Protein AF-A0A8J8FUL3-F1 (afdb_monomer)

Solvent-accessible surface area (backbone atoms only — not comparable to full-atom values): 5142 Å² total; per-residue (Å²): 138,58,64,72,58,50,47,67,73,44,45,68,59,51,52,52,53,51,50,51,54,52,44,45,39,40,71,74,62,69,38,59,49,68,73,38,63,64,46,77,47,61,45,66,76,61,72,43,85,67,46,59,63,52,49,43,68,67,26,70,56,33,46,80,41,78,45,54,44,86,44,41,67,59,51,52,51,50,54,53,46,43,72,75,64,59,74,128

pLDDT: mean 91.27, std 8.29, range [53.31, 98.25]

Structure (mmCIF, N/CA/C/O backbone):
data_AF-A0A8J8FUL3-F1
#
_entry.id   AF-A0A8J8FUL3-F1
#
loop_
_atom_site.group_PDB
_atom_site.id
_atom_site.type_symbol
_atom_site.label_atom_id
_atom_site.label_alt_id
_atom_site.label_comp_id
_atom_site.label_asym_id
_atom_site.label_entity_id
_atom_site.label_seq_id
_atom_site.pdbx_PDB_ins_code
_atom_site.Cartn_x
_atom_site.Cartn_y
_atom_site.Cartn_z
_atom_site.occupancy
_atom_site.B_iso_or_equiv
_atom_site.auth_seq_id
_atom_site.auth_comp_id
_atom_site.auth_asym_id
_atom_site.auth_atom_id
_atom_site.pdbx_PDB_model_num
ATOM 1 N N . VAL A 1 1 ? 13.104 -4.554 -26.527 1.00 53.31 1 VAL A N 1
ATOM 2 C CA . VAL A 1 1 ? 13.970 -3.349 -26.468 1.00 53.31 1 VAL A CA 1
ATOM 3 C C . VAL A 1 1 ? 13.405 -2.216 -25.583 1.00 53.31 1 VAL A C 1
ATOM 5 O O . VAL A 1 1 ? 14.165 -1.324 -25.258 1.00 53.31 1 VAL A O 1
ATOM 8 N N . HIS A 1 2 ? 12.155 -2.245 -25.080 1.00 74.81 2 HIS A N 1
ATOM 9 C CA . HIS A 1 2 ? 11.559 -1.050 -24.432 1.00 74.81 2 HIS A CA 1
ATOM 10 C C . HIS A 1 2 ? 11.229 -1.125 -22.925 1.00 74.81 2 HIS A C 1
ATOM 12 O O . HIS A 1 2 ? 11.065 -0.075 -22.310 1.00 74.81 2 HIS A O 1
ATOM 18 N N . ILE A 1 3 ? 11.162 -2.311 -22.302 1.00 81.94 3 ILE A N 1
ATOM 19 C CA . ILE A 1 3 ? 10.752 -2.429 -20.883 1.00 81.94 3 ILE A CA 1
ATOM 20 C C . ILE A 1 3 ? 11.810 -1.854 -19.931 1.00 81.94 3 ILE A C 1
ATOM 22 O O . ILE A 1 3 ? 11.466 -1.084 -19.045 1.00 81.94 3 ILE A O 1
ATOM 26 N N . SER A 1 4 ? 13.095 -2.120 -20.166 1.00 84.44 4 SER A N 1
ATOM 27 C CA . SER A 1 4 ? 14.175 -1.596 -19.317 1.00 84.44 4 SER A CA 1
ATOM 28 C C . SER A 1 4 ? 14.289 -0.066 -19.355 1.00 84.44 4 SER A C 1
ATOM 30 O O . SER A 1 4 ? 14.640 0.565 -18.358 1.00 84.44 4 SER A O 1
ATOM 32 N N . GLN A 1 5 ? 13.971 0.555 -20.497 1.00 89.81 5 GLN A N 1
ATOM 33 C CA . GLN A 1 5 ? 13.913 2.012 -20.611 1.00 89.81 5 GLN A CA 1
ATOM 34 C C . GLN A 1 5 ? 12.712 2.578 -19.849 1.00 89.81 5 GLN A C 1
ATOM 36 O O . GLN A 1 5 ? 12.873 3.565 -19.134 1.00 89.81 5 GLN A O 1
ATOM 41 N N . LEU A 1 6 ? 11.544 1.933 -19.955 1.00 88.19 6 LEU A N 1
ATOM 42 C CA . LEU A 1 6 ? 10.362 2.292 -19.172 1.00 88.19 6 LEU A CA 1
ATOM 43 C C . LEU A 1 6 ? 10.654 2.211 -17.670 1.00 88.19 6 LEU A C 1
ATOM 45 O O . LEU A 1 6 ? 10.440 3.193 -16.967 1.00 88.19 6 LEU A O 1
ATOM 49 N N . GLU A 1 7 ? 11.194 1.087 -17.195 1.00 88.56 7 GLU A N 1
ATOM 50 C CA . GLU A 1 7 ? 11.563 0.880 -15.789 1.00 88.56 7 GLU A CA 1
ATOM 51 C C . GLU A 1 7 ? 12.482 1.996 -15.291 1.00 88.56 7 GLU A C 1
ATOM 53 O O . GLU A 1 7 ? 12.202 2.634 -14.276 1.00 88.56 7 GLU A O 1
ATOM 58 N N . LYS A 1 8 ? 13.540 2.311 -16.048 1.00 90.00 8 LYS A N 1
ATOM 59 C CA . LYS A 1 8 ? 14.466 3.390 -15.692 1.00 90.00 8 LYS A CA 1
ATOM 60 C C . LYS A 1 8 ? 13.766 4.746 -15.585 1.00 90.00 8 LYS A C 1
ATOM 62 O O . LYS A 1 8 ? 14.084 5.510 -14.676 1.00 90.00 8 LYS A O 1
ATOM 67 N N . SER A 1 9 ? 12.833 5.039 -16.488 1.00 92.75 9 SER A N 1
ATOM 68 C CA . SER A 1 9 ? 12.091 6.301 -16.497 1.00 92.75 9 SER A CA 1
ATOM 69 C C . SER A 1 9 ? 11.097 6.429 -15.342 1.00 92.75 9 SER A C 1
ATOM 71 O O . SER A 1 9 ? 10.897 7.543 -14.870 1.00 92.75 9 SER A O 1
ATOM 73 N N . ILE A 1 10 ? 10.506 5.327 -14.864 1.00 92.62 10 ILE A N 1
ATOM 74 C CA . ILE A 1 10 ? 9.476 5.365 -13.809 1.00 92.62 10 ILE A CA 1
ATOM 75 C C . ILE A 1 10 ? 10.012 5.081 -12.401 1.00 92.62 10 ILE A C 1
ATOM 77 O O . ILE A 1 10 ? 9.323 5.375 -11.428 1.00 92.62 10 ILE A O 1
ATOM 81 N N . ASN A 1 11 ? 11.227 4.538 -12.258 1.00 92.62 11 ASN A N 1
ATOM 82 C CA . ASN A 1 11 ? 11.773 4.093 -10.967 1.00 92.62 11 ASN A CA 1
ATOM 83 C C . ASN A 1 11 ? 11.701 5.156 -9.863 1.00 92.62 11 ASN A C 1
ATOM 85 O O . ASN A 1 11 ? 11.259 4.855 -8.758 1.00 92.62 11 ASN A O 1
ATOM 89 N N . ASN A 1 12 ? 12.074 6.400 -10.172 1.00 94.62 12 ASN A N 1
ATOM 90 C CA . ASN A 1 12 ? 12.037 7.493 -9.199 1.00 94.62 12 ASN A CA 1
ATOM 91 C C . ASN A 1 12 ? 10.609 7.796 -8.716 1.00 94.62 12 ASN A C 1
ATOM 93 O O . ASN A 1 12 ? 10.402 8.150 -7.559 1.00 94.62 12 ASN A O 1
ATOM 97 N N . ASP A 1 13 ? 9.613 7.664 -9.590 1.00 94.56 13 ASP A N 1
ATOM 98 C CA . ASP A 1 13 ? 8.221 7.898 -9.214 1.00 94.56 13 ASP A CA 1
ATOM 99 C C . ASP A 1 13 ? 7.659 6.725 -8.409 1.00 94.56 13 ASP A C 1
ATOM 101 O O . ASP A 1 13 ? 6.954 6.954 -7.425 1.00 94.56 13 ASP A O 1
ATOM 105 N N . LEU A 1 14 ? 8.053 5.486 -8.730 1.00 93.94 14 LEU A N 1
ATOM 106 C CA . LEU A 1 14 ? 7.742 4.327 -7.890 1.00 93.94 14 LEU A CA 1
ATOM 107 C C . LEU A 1 14 ? 8.335 4.497 -6.483 1.00 93.94 14 LEU A C 1
ATOM 109 O O . LEU A 1 14 ? 7.617 4.322 -5.503 1.00 93.94 14 LEU A O 1
ATOM 113 N N . ASP A 1 15 ? 9.599 4.912 -6.362 1.00 94.56 15 ASP A N 1
ATOM 114 C CA . ASP A 1 15 ? 10.252 5.128 -5.062 1.00 94.56 15 ASP A CA 1
ATOM 115 C C . ASP A 1 15 ? 9.522 6.179 -4.213 1.00 94.56 15 ASP A C 1
ATOM 117 O O . ASP A 1 15 ? 9.323 5.983 -3.011 1.00 94.56 15 ASP A O 1
ATOM 121 N N . LYS A 1 16 ? 9.054 7.273 -4.830 1.00 96.31 16 LYS A N 1
ATOM 122 C CA . LYS A 1 16 ? 8.247 8.292 -4.140 1.00 96.31 16 LYS A CA 1
ATOM 123 C C . LYS A 1 16 ? 6.922 7.727 -3.633 1.00 96.31 16 LYS A C 1
ATOM 125 O O . LYS A 1 16 ? 6.566 7.990 -2.487 1.00 96.31 16 LYS A O 1
ATOM 130 N N . ILE A 1 17 ? 6.202 6.960 -4.457 1.00 95.56 17 ILE A N 1
ATOM 131 C CA . ILE A 1 17 ? 4.915 6.362 -4.065 1.00 95.56 17 ILE A CA 1
ATOM 132 C C . ILE A 1 17 ? 5.114 5.422 -2.874 1.00 95.56 17 ILE A C 1
ATOM 134 O O . ILE A 1 17 ? 4.391 5.511 -1.882 1.00 95.56 17 ILE A O 1
ATOM 138 N N . ILE A 1 18 ? 6.129 4.560 -2.944 1.00 95.62 18 ILE A N 1
ATOM 139 C CA . ILE A 1 18 ? 6.444 3.607 -1.880 1.00 95.62 18 ILE A CA 1
ATOM 140 C C . ILE A 1 18 ? 6.852 4.330 -0.596 1.00 95.62 18 ILE A C 1
ATOM 142 O O . ILE A 1 18 ? 6.368 3.980 0.480 1.00 95.62 18 ILE A O 1
ATOM 146 N N . LYS A 1 19 ? 7.668 5.387 -0.694 1.00 97.69 19 LYS A N 1
ATOM 147 C CA . LYS A 1 19 ? 8.023 6.222 0.459 1.00 97.69 19 LYS A CA 1
ATOM 148 C C . LYS A 1 19 ? 6.778 6.789 1.141 1.00 97.69 19 LYS A C 1
ATOM 150 O O . LYS A 1 19 ? 6.658 6.670 2.356 1.00 97.69 19 LYS A O 1
ATOM 155 N N . VAL A 1 20 ? 5.848 7.362 0.375 1.00 97.69 20 VAL A N 1
ATOM 156 C CA . VAL A 1 20 ? 4.601 7.918 0.924 1.00 97.69 20 VAL A CA 1
ATOM 157 C C . VAL A 1 20 ? 3.761 6.830 1.593 1.00 97.69 20 VAL A C 1
ATOM 159 O O . VAL A 1 20 ? 3.253 7.054 2.687 1.00 97.69 20 VAL A O 1
ATOM 162 N N . ALA A 1 21 ? 3.653 5.642 0.992 1.00 96.56 21 ALA A N 1
ATOM 163 C CA . ALA A 1 21 ? 2.924 4.523 1.590 1.00 96.56 21 ALA A CA 1
ATOM 164 C C . ALA A 1 21 ? 3.533 4.092 2.937 1.00 96.56 21 ALA A C 1
ATOM 166 O O . ALA A 1 21 ? 2.815 3.931 3.925 1.00 96.56 21 ALA A O 1
ATOM 167 N N . VAL A 1 22 ? 4.862 3.957 3.005 1.00 97.94 22 VAL A N 1
ATOM 168 C CA . VAL A 1 22 ? 5.575 3.615 4.247 1.00 97.94 22 VAL A CA 1
ATOM 169 C C . VAL A 1 22 ? 5.396 4.708 5.299 1.00 97.94 22 VAL A C 1
ATOM 171 O O . VAL A 1 22 ?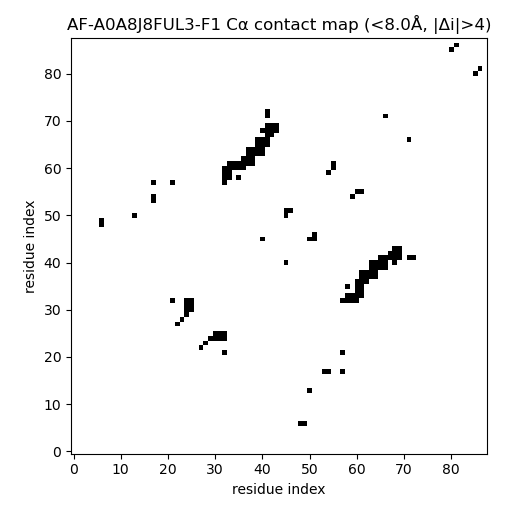 5.126 4.403 6.460 1.00 97.94 22 VAL A O 1
ATOM 174 N N . GLU A 1 23 ? 5.510 5.981 4.920 1.00 98.25 23 GLU A N 1
ATOM 175 C CA . GLU A 1 23 ? 5.306 7.108 5.835 1.00 98.25 23 GLU A CA 1
ATOM 176 C C . GLU A 1 23 ? 3.863 7.186 6.342 1.00 98.25 23 GLU A C 1
ATOM 178 O O . GLU A 1 23 ? 3.658 7.441 7.527 1.00 98.25 23 GLU A O 1
ATOM 183 N N . ALA A 1 24 ? 2.869 6.913 5.497 1.00 97.81 24 ALA A N 1
ATOM 184 C CA . ALA A 1 24 ? 1.470 6.878 5.907 1.00 97.81 24 ALA A CA 1
ATOM 185 C C . ALA A 1 24 ? 1.231 5.809 6.982 1.00 97.81 24 ALA A C 1
ATOM 187 O O . ALA A 1 24 ? 0.620 6.092 8.007 1.00 97.81 24 ALA A O 1
ATOM 188 N N . VAL A 1 25 ? 1.772 4.605 6.801 1.00 98.00 25 VAL A N 1
ATOM 189 C CA . VAL A 1 25 ? 1.619 3.518 7.779 1.00 98.00 25 VAL A CA 1
ATOM 190 C C . VAL A 1 25 ? 2.399 3.796 9.066 1.00 98.00 25 VAL A C 1
ATOM 192 O O . VAL A 1 25 ? 1.860 3.655 10.161 1.00 98.00 25 VAL A O 1
ATOM 195 N N . THR A 1 26 ? 3.651 4.237 8.943 1.00 97.94 26 THR A N 1
ATOM 196 C CA . THR A 1 26 ? 4.551 4.376 10.098 1.00 97.94 26 THR A CA 1
ATOM 197 C C . THR A 1 26 ? 4.352 5.672 10.872 1.00 97.94 26 THR A C 1
ATOM 199 O O . THR A 1 26 ? 4.256 5.639 12.095 1.00 97.94 26 THR A O 1
ATOM 202 N N . LYS A 1 27 ? 4.272 6.820 10.191 1.00 97.94 27 LYS A N 1
ATOM 203 C CA . LYS A 1 27 ? 4.177 8.138 10.839 1.00 97.94 27 LYS A CA 1
ATOM 204 C C . LYS A 1 27 ? 2.740 8.512 11.180 1.00 97.94 27 LYS A C 1
ATOM 206 O O . LYS A 1 27 ? 2.513 9.054 12.254 1.00 97.94 27 LYS A O 1
ATOM 211 N N . LEU A 1 28 ? 1.790 8.255 10.276 1.00 96.69 28 LEU A N 1
ATOM 212 C CA . LEU A 1 28 ? 0.381 8.609 10.501 1.00 96.69 28 LEU A CA 1
ATOM 213 C C . LEU A 1 28 ? -0.381 7.476 11.194 1.00 96.69 28 LEU A C 1
ATOM 215 O O . LEU A 1 28 ? -1.139 7.729 12.123 1.00 96.69 28 LEU A O 1
ATOM 219 N N . GLY A 1 29 ? -0.163 6.233 10.758 1.00 96.75 29 GLY A N 1
ATOM 220 C CA . GLY A 1 29 ? -0.796 5.046 11.336 1.00 96.75 29 GLY A CA 1
ATOM 221 C C . GLY A 1 29 ? -0.158 4.562 12.639 1.00 96.75 29 GLY A C 1
ATOM 222 O O . GLY A 1 29 ? -0.796 3.820 13.378 1.00 96.75 29 GLY A O 1
ATOM 223 N N . GLY A 1 30 ? 1.082 4.969 12.936 1.00 97.81 30 GLY A N 1
ATOM 224 C CA . GLY A 1 30 ? 1.780 4.604 14.173 1.00 97.81 30 GLY A CA 1
ATOM 225 C C . GLY A 1 30 ? 2.119 3.115 14.300 1.00 97.81 30 GLY A C 1
ATOM 226 O O . GLY A 1 30 ? 2.413 2.654 15.401 1.00 97.81 30 GLY A O 1
ATOM 227 N N . ILE A 1 31 ? 2.079 2.357 13.199 1.00 97.38 31 ILE A N 1
ATOM 228 C CA . ILE A 1 31 ? 2.359 0.916 13.176 1.00 97.38 31 ILE A CA 1
ATOM 229 C C . ILE A 1 31 ? 3.550 0.596 12.272 1.00 97.38 31 ILE A C 1
ATOM 231 O O . ILE A 1 31 ? 3.893 1.337 11.351 1.00 97.38 31 ILE A O 1
ATOM 235 N N . ASN A 1 32 ? 4.202 -0.538 12.513 1.00 97.56 32 ASN A N 1
ATOM 236 C CA . ASN A 1 32 ? 5.241 -1.042 11.624 1.00 97.56 32 ASN A CA 1
ATOM 237 C C . ASN A 1 32 ? 4.622 -1.593 10.326 1.00 97.56 32 ASN A C 1
ATOM 239 O O . ASN A 1 32 ? 3.544 -2.181 10.352 1.00 97.56 32 ASN A O 1
ATOM 243 N N . THR A 1 33 ? 5.328 -1.495 9.196 1.00 97.31 33 THR A N 1
ATOM 244 C CA . THR A 1 33 ? 4.851 -2.045 7.913 1.00 97.31 33 THR A CA 1
ATOM 245 C C . THR A 1 33 ? 4.597 -3.556 7.955 1.00 97.31 33 THR A C 1
ATOM 247 O O . THR A 1 33 ? 3.727 -4.047 7.245 1.00 97.31 33 THR A O 1
ATOM 250 N N . LYS A 1 34 ? 5.280 -4.299 8.836 1.00 97.12 34 LYS A N 1
ATOM 251 C CA . LYS A 1 34 ? 5.041 -5.732 9.087 1.00 97.12 34 LYS A CA 1
ATOM 252 C C . LYS A 1 34 ? 3.709 -6.038 9.773 1.00 97.12 34 LYS A C 1
ATOM 254 O O . LYS A 1 34 ? 3.329 -7.201 9.812 1.00 97.12 34 LYS A O 1
ATOM 259 N N . GLN A 1 35 ? 3.053 -5.030 10.346 1.00 97.06 35 GLN A N 1
ATOM 260 C CA . GLN A 1 35 ? 1.739 -5.150 10.984 1.00 97.06 35 GLN A CA 1
ATOM 261 C C . GLN A 1 35 ? 0.594 -4.868 10.003 1.00 97.06 35 GLN A C 1
ATOM 263 O O . GLN A 1 35 ? -0.564 -4.892 10.399 1.00 97.06 35 GLN A O 1
ATOM 268 N N . VAL A 1 36 ? 0.899 -4.562 8.739 1.00 97.44 36 VAL A N 1
ATOM 269 C CA . VAL A 1 36 ? -0.121 -4.451 7.698 1.00 97.44 36 VAL A CA 1
ATOM 270 C C . VAL A 1 36 ? -0.438 -5.856 7.202 1.00 97.44 36 VAL A C 1
ATOM 272 O O . VAL A 1 36 ? 0.385 -6.484 6.539 1.00 97.44 36 VAL A O 1
ATOM 275 N N . ASP A 1 37 ? -1.637 -6.344 7.500 1.00 97.38 37 ASP A N 1
ATOM 276 C CA . ASP A 1 37 ? -2.043 -7.703 7.126 1.00 97.38 37 ASP A CA 1
ATOM 277 C C . ASP A 1 37 ? -2.417 -7.819 5.644 1.00 97.38 37 ASP A C 1
ATOM 279 O O . ASP A 1 37 ? -2.262 -8.871 5.023 1.00 97.38 37 ASP A O 1
ATOM 283 N N . THR A 1 38 ? -2.947 -6.750 5.045 1.00 96.44 38 THR A N 1
ATOM 284 C CA . THR A 1 38 ? -3.458 -6.770 3.669 1.00 96.44 38 THR A CA 1
ATOM 285 C C . THR A 1 38 ? -3.237 -5.437 2.969 1.00 96.44 38 THR A C 1
ATOM 287 O O . THR A 1 38 ? -3.507 -4.376 3.528 1.00 96.44 38 THR A O 1
ATOM 290 N N . ILE A 1 39 ? -2.801 -5.505 1.711 1.00 95.50 39 ILE A N 1
ATOM 291 C CA . ILE A 1 39 ? -2.736 -4.364 0.796 1.00 95.50 39 ILE A CA 1
ATOM 292 C C . ILE A 1 39 ? -3.693 -4.628 -0.356 1.00 95.50 39 ILE A C 1
ATOM 294 O O . ILE A 1 39 ? -3.524 -5.577 -1.121 1.00 95.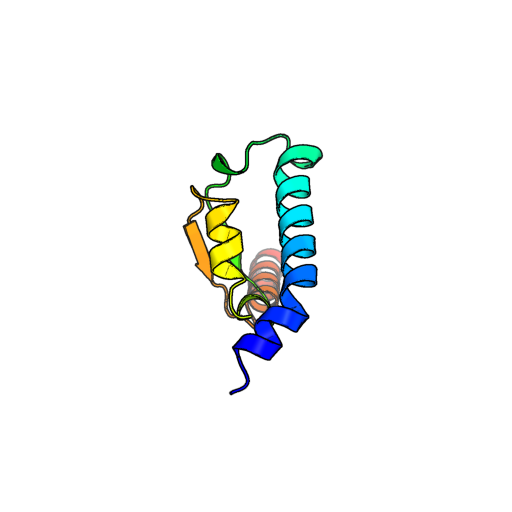50 39 ILE A O 1
ATOM 298 N N . PHE A 1 40 ? -4.697 -3.766 -0.483 1.00 92.38 40 PHE A N 1
ATOM 299 C CA . PHE A 1 40 ? -5.661 -3.818 -1.572 1.00 92.38 40 PHE A CA 1
ATOM 300 C C . PHE A 1 40 ? -5.226 -2.880 -2.701 1.00 92.38 40 PHE A C 1
ATOM 302 O O . PHE A 1 40 ? -5.235 -1.658 -2.546 1.00 92.38 40 PHE A O 1
ATOM 309 N N . MET A 1 41 ? -4.826 -3.443 -3.839 1.00 91.12 41 MET A N 1
ATOM 310 C CA . MET A 1 41 ? -4.391 -2.678 -5.005 1.00 91.12 41 MET A CA 1
ATOM 311 C C . MET A 1 41 ? -5.583 -2.275 -5.879 1.00 91.12 41 MET A C 1
ATOM 313 O O . MET A 1 41 ? -6.363 -3.123 -6.317 1.00 91.12 41 MET A O 1
ATOM 317 N N . THR A 1 42 ? -5.698 -0.973 -6.158 1.00 88.19 42 THR A N 1
ATOM 318 C CA . THR A 1 42 ? -6.747 -0.377 -7.000 1.00 88.19 42 THR A CA 1
ATOM 319 C C . THR A 1 42 ? -6.156 0.577 -8.036 1.00 88.19 42 THR A C 1
ATOM 321 O O . THR A 1 42 ? -5.088 1.152 -7.835 1.00 88.19 42 THR A O 1
ATOM 324 N N . GLY A 1 43 ? -6.854 0.760 -9.159 1.00 85.06 43 GLY A N 1
ATOM 325 C CA . GLY A 1 43 ? -6.403 1.621 -10.253 1.00 85.06 43 GLY A CA 1
ATOM 326 C C . GLY A 1 43 ? -5.409 0.940 -11.201 1.00 85.06 43 GLY A C 1
ATOM 327 O O . GLY A 1 43 ? -4.608 0.089 -10.808 1.00 85.06 43 GLY A O 1
ATOM 328 N N . GLY A 1 44 ? -5.441 1.335 -12.478 1.00 86.12 44 GLY A N 1
ATOM 329 C CA . GLY A 1 44 ? -4.618 0.732 -13.535 1.00 86.12 44 GLY A CA 1
ATOM 330 C C . GLY A 1 44 ? -3.106 0.863 -13.318 1.00 86.12 44 GLY A C 1
ATOM 331 O O . GLY A 1 44 ? -2.363 -0.060 -13.644 1.00 86.12 44 GLY A O 1
ATOM 332 N N . SER A 1 45 ? -2.644 1.955 -12.701 1.00 88.81 45 SER A N 1
ATOM 333 C CA . SER A 1 45 ? -1.214 2.214 -12.466 1.00 88.81 45 SER A CA 1
ATOM 334 C C . SER A 1 45 ? -0.547 1.212 -11.518 1.00 88.81 45 SER A C 1
ATOM 336 O O . SER A 1 45 ? 0.674 1.090 -11.524 1.00 88.81 45 SER A O 1
ATOM 338 N N . THR A 1 46 ? -1.319 0.436 -10.751 1.00 89.19 46 THR A N 1
ATOM 339 C CA . THR A 1 46 ? -0.777 -0.667 -9.934 1.00 89.19 46 THR A CA 1
ATOM 340 C C . THR A 1 46 ? -0.215 -1.816 -10.777 1.00 89.19 46 THR A C 1
ATOM 342 O O . THR A 1 46 ? 0.514 -2.654 -10.260 1.00 89.19 46 THR A O 1
ATOM 345 N N . ALA A 1 47 ? -0.515 -1.851 -12.082 1.00 88.31 47 ALA A N 1
ATOM 346 C CA . ALA A 1 47 ? 0.041 -2.807 -13.038 1.00 88.31 47 ALA A CA 1
ATOM 347 C C . ALA A 1 47 ? 1.420 -2.403 -13.596 1.00 88.31 47 ALA A C 1
ATOM 349 O O . ALA A 1 47 ? 1.957 -3.116 -14.444 1.00 88.31 47 ALA A O 1
ATOM 350 N N . LEU A 1 48 ? 1.976 -1.253 -13.188 1.00 90.31 48 LEU A N 1
ATOM 351 C CA . LEU A 1 48 ? 3.282 -0.806 -13.671 1.00 90.31 48 LEU A CA 1
ATOM 352 C C . LEU A 1 48 ? 4.381 -1.827 -13.315 1.00 90.31 48 LEU A C 1
ATOM 354 O O . LEU A 1 48 ? 4.408 -2.320 -12.181 1.00 90.31 48 LEU A O 1
ATOM 358 N N . PRO A 1 49 ? 5.312 -2.125 -14.245 1.00 89.56 49 PRO A N 1
ATOM 359 C CA . PRO A 1 49 ? 6.410 -3.049 -13.986 1.00 89.56 49 PRO A CA 1
ATOM 360 C C . PRO A 1 49 ? 7.188 -2.675 -12.720 1.00 89.56 49 PRO A C 1
ATOM 362 O O . PRO A 1 49 ? 7.559 -1.519 -12.518 1.00 89.56 49 PRO A O 1
ATOM 365 N N . GLY A 1 50 ? 7.406 -3.661 -11.849 1.00 90.00 50 GLY A N 1
ATOM 366 C CA . GLY A 1 50 ? 8.159 -3.498 -10.605 1.00 90.00 50 GLY A CA 1
ATOM 367 C C . GLY A 1 50 ? 7.412 -2.820 -9.449 1.00 90.00 50 GLY A C 1
ATOM 368 O O . GLY A 1 50 ? 7.971 -2.751 -8.357 1.00 90.00 50 GLY A O 1
ATOM 369 N N . PHE A 1 51 ? 6.1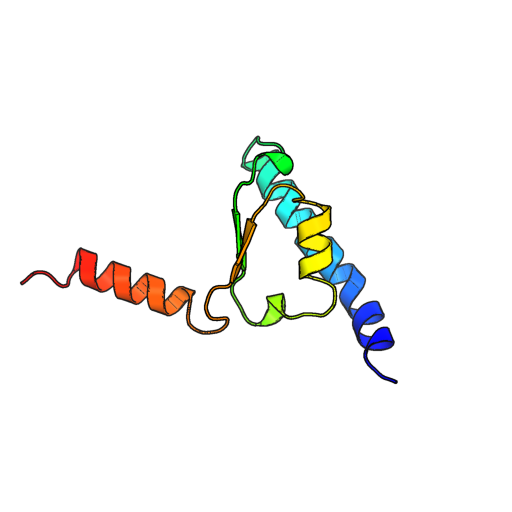71 -2.346 -9.624 1.00 92.50 51 PHE A N 1
ATOM 370 C CA . PHE A 1 51 ? 5.423 -1.713 -8.527 1.00 92.50 51 PHE A CA 1
ATOM 371 C C . PHE A 1 51 ? 5.079 -2.705 -7.407 1.00 92.50 51 PHE A C 1
ATOM 373 O O . PHE A 1 51 ? 5.403 -2.468 -6.245 1.00 92.50 51 PHE A O 1
ATOM 380 N N . GLU A 1 52 ? 4.471 -3.840 -7.758 1.00 93.19 52 GLU A N 1
ATOM 381 C CA . GLU A 1 52 ? 4.059 -4.857 -6.783 1.00 93.19 52 GLU A CA 1
ATOM 382 C C . GLU A 1 52 ? 5.252 -5.461 -6.030 1.00 93.19 52 GLU A C 1
ATOM 384 O O . GLU A 1 52 ? 5.194 -5.625 -4.814 1.00 93.19 52 GLU A O 1
ATOM 389 N N . GLU A 1 53 ? 6.365 -5.721 -6.719 1.00 93.56 53 GLU A N 1
ATOM 390 C CA . GLU A 1 53 ? 7.583 -6.242 -6.085 1.00 93.56 53 GLU A CA 1
ATOM 391 C C . GLU A 1 53 ? 8.164 -5.257 -5.063 1.00 93.56 53 GLU A C 1
ATOM 393 O O . GLU A 1 53 ? 8.582 -5.652 -3.974 1.00 93.56 53 GLU A O 1
ATOM 398 N N . ARG A 1 54 ? 8.115 -3.950 -5.352 1.00 95.19 54 ARG A N 1
ATOM 399 C CA . ARG A 1 54 ? 8.498 -2.921 -4.377 1.00 95.19 54 ARG A CA 1
ATOM 400 C C . ARG A 1 54 ? 7.536 -2.892 -3.191 1.00 95.19 54 ARG A C 1
ATOM 402 O O . ARG A 1 54 ? 7.995 -2.816 -2.058 1.00 95.19 54 ARG A O 1
ATOM 409 N N . ILE A 1 55 ? 6.226 -3.002 -3.415 1.00 95.88 55 ILE A N 1
ATOM 410 C CA . ILE A 1 55 ? 5.253 -3.096 -2.317 1.00 95.88 55 ILE A CA 1
ATOM 411 C C . ILE A 1 55 ? 5.570 -4.295 -1.414 1.00 95.88 55 ILE A C 1
ATOM 413 O O . ILE A 1 55 ? 5.723 -4.111 -0.208 1.00 95.88 55 ILE A O 1
ATOM 417 N N . LYS A 1 56 ? 5.757 -5.493 -1.979 1.00 95.56 56 LYS A N 1
ATOM 418 C CA . LYS A 1 56 ? 6.108 -6.701 -1.211 1.00 95.56 56 LYS A CA 1
ATOM 419 C C . LYS A 1 56 ? 7.410 -6.538 -0.428 1.00 95.56 56 LYS A C 1
ATOM 421 O O . LYS A 1 56 ? 7.507 -7.018 0.695 1.00 95.56 56 LYS A O 1
ATOM 426 N N . HIS A 1 57 ? 8.397 -5.833 -0.983 1.00 96.50 57 HIS A N 1
ATOM 427 C CA . HIS A 1 57 ? 9.656 -5.568 -0.287 1.00 96.50 57 HIS A CA 1
ATOM 428 C C . HIS A 1 57 ? 9.461 -4.749 1.002 1.00 96.50 57 HIS A C 1
ATOM 430 O O . HIS A 1 57 ? 10.036 -5.082 2.037 1.00 96.50 57 HIS A O 1
ATOM 436 N N . PHE A 1 58 ? 8.648 -3.689 0.959 1.00 96.81 58 PHE A N 1
ATOM 437 C CA . PHE A 1 58 ? 8.439 -2.803 2.114 1.00 96.81 58 PHE A CA 1
ATOM 438 C C . PHE A 1 58 ? 7.334 -3.276 3.069 1.00 96.81 58 PHE A C 1
ATOM 440 O O . PHE A 1 58 ? 7.352 -2.919 4.251 1.00 96.81 58 PHE A O 1
ATOM 447 N N . PHE A 1 59 ? 6.416 -4.110 2.582 1.00 97.50 59 PHE A N 1
ATOM 448 C CA . PHE A 1 59 ? 5.291 -4.676 3.324 1.00 97.50 59 PHE A CA 1
ATOM 449 C C . PHE A 1 59 ? 5.308 -6.214 3.255 1.00 97.50 59 PHE A C 1
ATOM 451 O O . PHE A 1 59 ? 4.402 -6.831 2.693 1.00 97.50 59 PHE A O 1
ATOM 458 N N . PRO A 1 60 ? 6.347 -6.861 3.815 1.00 96.00 60 PRO A N 1
ATOM 459 C CA . PRO A 1 60 ? 6.628 -8.277 3.567 1.00 96.00 60 PRO A CA 1
ATOM 460 C C . PRO A 1 60 ? 5.605 -9.241 4.177 1.00 96.00 60 PRO A C 1
ATOM 462 O O . PRO A 1 60 ? 5.529 -10.390 3.755 1.00 96.00 60 PRO A O 1
ATOM 465 N N . SER A 1 61 ? 4.838 -8.795 5.173 1.00 96.19 61 SER A N 1
ATOM 466 C CA . SER A 1 61 ? 3.808 -9.610 5.832 1.00 96.19 61 SER A CA 1
ATOM 467 C C . SER A 1 61 ? 2.435 -9.491 5.171 1.00 96.19 61 SER A C 1
ATOM 469 O O . SER A 1 61 ? 1.524 -10.234 5.525 1.00 96.19 61 SER A O 1
ATOM 471 N N . SER A 1 62 ? 2.254 -8.532 4.259 1.00 97.38 62 SER A N 1
ATOM 472 C CA . SER A 1 62 ? 0.936 -8.211 3.730 1.00 97.38 62 SER A CA 1
ATOM 473 C C . SER A 1 62 ? 0.506 -9.191 2.649 1.00 97.38 62 SER A C 1
ATOM 475 O O . SER A 1 62 ? 1.234 -9.453 1.691 1.00 97.38 62 SER A O 1
ATOM 477 N N . THR A 1 63 ? -0.738 -9.652 2.737 1.00 96.56 63 THR A N 1
ATOM 478 C CA . THR A 1 63 ? -1.408 -10.298 1.608 1.00 96.56 63 THR A CA 1
ATOM 479 C C . THR A 1 63 ? -1.762 -9.239 0.569 1.00 96.56 63 THR A C 1
ATOM 481 O O . THR A 1 63 ? -2.435 -8.253 0.877 1.00 96.56 63 THR A O 1
ATOM 484 N N . ILE A 1 64 ? -1.323 -9.435 -0.672 1.00 94.31 64 ILE A N 1
ATOM 485 C CA . ILE A 1 64 ? -1.699 -8.564 -1.785 1.00 94.31 64 ILE A CA 1
ATOM 486 C C . ILE A 1 64 ? -3.038 -9.040 -2.343 1.00 94.31 64 ILE A C 1
ATOM 488 O O . ILE A 1 64 ? -3.165 -10.175 -2.798 1.00 94.31 64 ILE A O 1
ATOM 492 N N . SER A 1 65 ? -4.038 -8.164 -2.307 1.00 91.62 65 SER A N 1
ATOM 493 C CA . SER A 1 65 ? -5.352 -8.403 -2.895 1.00 91.62 65 SER A CA 1
ATOM 494 C C . SER A 1 65 ? -5.592 -7.417 -4.029 1.00 91.62 65 SER A C 1
ATOM 496 O O . SER A 1 65 ? -5.283 -6.230 -3.915 1.00 91.62 65 SER A O 1
ATOM 498 N N . HIS A 1 66 ? -6.140 -7.904 -5.137 1.00 85.81 66 HIS A N 1
ATOM 499 C CA . HIS A 1 66 ? -6.422 -7.085 -6.307 1.00 85.81 66 HIS A CA 1
ATOM 500 C C . HIS A 1 66 ? -7.921 -6.843 -6.407 1.00 85.81 66 HIS A C 1
ATOM 502 O O . HIS A 1 66 ? -8.703 -7.779 -6.576 1.00 85.81 66 HIS A O 1
ATOM 508 N N . GLY A 1 67 ? -8.316 -5.575 -6.345 1.00 77.38 67 GLY A N 1
ATOM 509 C CA . GLY A 1 67 ? -9.626 -5.176 -6.832 1.00 77.38 67 GLY A CA 1
ATOM 510 C C . GLY A 1 67 ? -9.655 -5.185 -8.355 1.00 77.38 67 GLY A C 1
ATOM 511 O O . GLY A 1 67 ? -8.612 -5.122 -9.013 1.00 77.38 67 GLY A O 1
ATOM 512 N N . ASP A 1 68 ? -10.857 -5.181 -8.932 1.00 81.19 68 ASP A N 1
ATOM 513 C CA . ASP A 1 68 ? -10.980 -4.828 -10.341 1.00 81.19 68 ASP A CA 1
ATOM 514 C C . ASP A 1 68 ? -10.331 -3.453 -10.579 1.00 81.19 68 ASP A C 1
ATOM 516 O O . ASP A 1 68 ? -10.644 -2.465 -9.899 1.00 81.19 68 ASP A O 1
ATOM 520 N N . ARG A 1 69 ? -9.385 -3.399 -11.522 1.00 70.62 69 ARG A N 1
ATOM 521 C CA . ARG A 1 69 ? -8.480 -2.250 -11.685 1.00 70.62 69 ARG A CA 1
ATOM 522 C C . ARG A 1 69 ? -9.210 -0.971 -12.093 1.00 70.62 69 ARG A C 1
ATOM 524 O O . ARG A 1 69 ? -8.653 0.109 -11.908 1.00 70.62 69 ARG A O 1
ATOM 531 N N . PHE A 1 70 ? -10.432 -1.081 -12.612 1.00 70.62 70 PHE A N 1
ATOM 532 C CA . PHE A 1 70 ? -11.203 0.046 -13.134 1.00 70.62 70 PHE A CA 1
ATOM 533 C C . PHE A 1 70 ? -12.509 0.289 -12.375 1.00 70.62 70 PHE A C 1
ATOM 535 O O . PHE A 1 70 ? -12.986 1.419 -12.334 1.00 70.62 70 PHE A O 1
ATOM 542 N N . SER A 1 71 ? -13.071 -0.740 -11.744 1.00 82.81 71 SER A N 1
ATOM 543 C CA . SER A 1 71 ? -14.395 -0.685 -11.124 1.00 82.81 71 SER A CA 1
ATOM 544 C C . SER A 1 71 ? -14.403 -0.959 -9.625 1.00 82.81 71 SER A C 1
ATOM 546 O O . SER A 1 71 ? -15.438 -0.740 -9.011 1.00 82.81 71 SER A O 1
ATOM 548 N N . SER A 1 72 ? -13.297 -1.374 -8.993 1.00 86.44 72 SER A N 1
ATOM 549 C CA . SER A 1 72 ? -13.280 -1.697 -7.549 1.00 86.44 72 SER A CA 1
ATOM 550 C C . SER A 1 72 ? -13.862 -0.586 -6.668 1.00 86.44 72 SER A C 1
ATOM 552 O O . SER A 1 72 ? -14.682 -0.856 -5.792 1.00 86.44 72 SER A O 1
ATOM 554 N N . VAL A 1 73 ? -13.507 0.670 -6.951 1.00 89.81 73 VAL A N 1
ATOM 555 C CA . VAL A 1 73 ? -14.038 1.837 -6.231 1.00 89.81 73 VAL A CA 1
ATOM 556 C C . VAL A 1 73 ? -15.532 2.031 -6.504 1.00 89.81 73 VAL A C 1
ATOM 558 O O . VAL A 1 73 ? -16.316 2.152 -5.567 1.00 89.81 73 VAL A O 1
ATOM 561 N N . VAL A 1 74 ? -15.944 2.031 -7.777 1.00 91.06 74 VAL A N 1
ATOM 562 C CA . VAL A 1 74 ? -17.348 2.252 -8.174 1.00 91.06 74 VAL A CA 1
ATOM 563 C C . VAL A 1 74 ? -18.255 1.142 -7.639 1.00 91.06 74 VAL A C 1
ATOM 565 O O . VAL A 1 74 ? -19.344 1.422 -7.146 1.00 91.06 74 VAL A O 1
ATOM 568 N N . THR A 1 75 ? -17.784 -0.103 -7.655 1.00 90.38 75 THR A N 1
ATOM 569 C CA . THR A 1 75 ? -18.467 -1.258 -7.067 1.00 90.38 75 THR A CA 1
ATOM 570 C C . THR A 1 75 ? -18.692 -1.055 -5.570 1.00 90.38 75 THR A C 1
ATOM 572 O O . THR A 1 75 ? -19.818 -1.210 -5.102 1.00 90.38 75 THR A O 1
ATOM 575 N N . GLY A 1 76 ? -17.669 -0.626 -4.820 1.00 90.81 76 GLY A N 1
ATOM 576 C CA . GLY A 1 76 ? -17.812 -0.314 -3.393 1.00 90.81 76 GLY A CA 1
ATOM 577 C C . GLY A 1 76 ? -18.829 0.801 -3.118 1.00 90.81 76 GLY A C 1
ATOM 578 O O . GLY A 1 76 ? -19.642 0.689 -2.197 1.00 90.81 76 GLY A O 1
ATOM 579 N N . LEU A 1 77 ? -18.845 1.846 -3.952 1.00 94.38 77 LEU A N 1
ATOM 580 C CA . LEU A 1 77 ? -19.846 2.917 -3.873 1.00 94.38 77 LEU A CA 1
ATOM 581 C C . LEU A 1 77 ? -21.267 2.396 -4.142 1.00 94.38 77 LEU A C 1
ATOM 583 O O . LEU A 1 77 ? -22.190 2.754 -3.413 1.00 94.38 77 LEU A O 1
ATOM 587 N N . GLY A 1 78 ? -21.443 1.528 -5.143 1.00 94.94 78 GLY A N 1
ATOM 588 C CA . GLY A 1 78 ? -22.730 0.907 -5.466 1.00 94.94 78 GLY A CA 1
ATOM 589 C C . GLY A 1 78 ? -23.265 0.027 -4.335 1.00 94.94 78 GLY A C 1
ATOM 590 O O . GLY A 1 78 ? -24.421 0.177 -3.943 1.00 94.94 78 GLY A O 1
ATOM 591 N N . LEU A 1 79 ? -22.413 -0.825 -3.753 1.00 94.19 79 LEU A N 1
ATOM 592 C CA . LEU A 1 79 ? -22.763 -1.640 -2.582 1.00 94.19 79 LEU A CA 1
ATOM 593 C C . LEU A 1 79 ? -23.194 -0.758 -1.403 1.00 94.19 79 LEU A C 1
ATOM 595 O O . LEU A 1 79 ? -24.260 -0.966 -0.828 1.00 94.19 79 LEU A O 1
ATOM 599 N N . THR A 1 80 ? -22.423 0.296 -1.120 1.00 95.56 80 THR A N 1
ATOM 600 C CA . THR A 1 80 ? -22.742 1.255 -0.051 1.00 95.56 80 THR A CA 1
ATOM 601 C C . THR A 1 80 ? -24.082 1.957 -0.298 1.00 95.56 80 THR A C 1
ATOM 603 O O . THR A 1 80 ? -24.854 2.184 0.633 1.00 95.56 80 THR A O 1
ATOM 606 N N . ALA A 1 81 ? -24.383 2.316 -1.550 1.00 96.62 81 ALA A N 1
ATOM 607 C CA . ALA A 1 81 ? -25.647 2.949 -1.906 1.00 96.62 81 ALA A CA 1
ATOM 608 C C . ALA A 1 81 ? -26.839 2.002 -1.701 1.00 96.62 81 ALA A C 1
ATOM 610 O O . ALA A 1 81 ?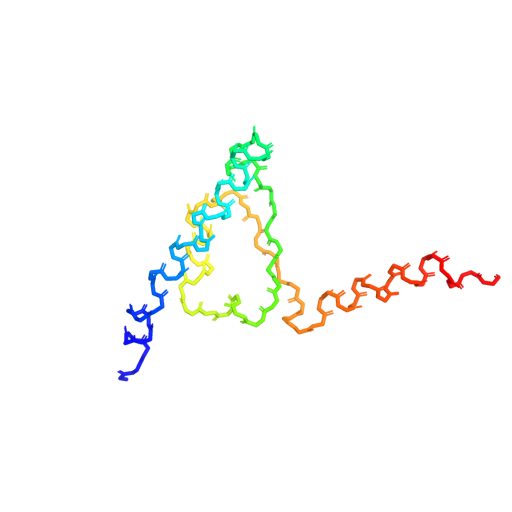 -27.864 2.425 -1.171 1.00 96.62 81 ALA A O 1
ATOM 611 N N . VAL A 1 82 ? -26.701 0.723 -2.059 1.00 96.00 82 VAL A N 1
ATOM 612 C CA . VAL A 1 82 ? -27.731 -0.295 -1.802 1.00 96.00 82 VAL A CA 1
ATOM 613 C C . VAL A 1 82 ? -27.954 -0.482 -0.301 1.00 96.00 82 VAL A C 1
ATOM 615 O O . VAL A 1 82 ? -29.099 -0.490 0.143 1.00 96.00 82 VAL A O 1
ATOM 618 N N . GLU A 1 83 ? -26.895 -0.567 0.502 1.00 94.50 83 GLU A N 1
ATOM 619 C CA . GLU A 1 83 ? -27.026 -0.694 1.960 1.00 94.50 83 GLU A CA 1
ATOM 620 C C . GLU A 1 83 ? -27.746 0.502 2.596 1.00 94.50 83 GLU A C 1
ATOM 622 O O . GLU A 1 83 ? -28.580 0.326 3.487 1.00 94.50 83 GLU A O 1
ATOM 627 N N . ARG A 1 84 ? -27.441 1.72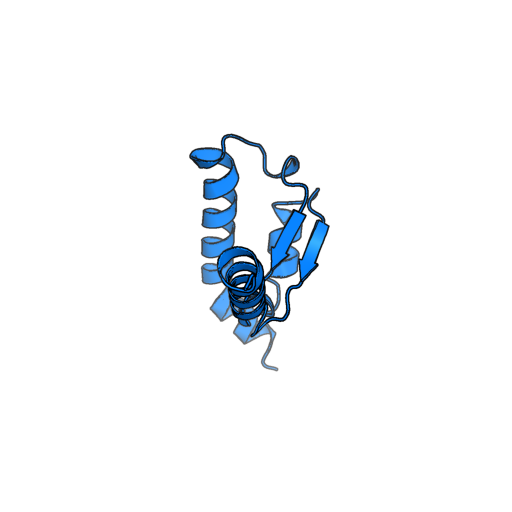3 2.137 1.00 95.00 84 ARG A N 1
ATOM 628 C CA . ARG A 1 84 ? -27.978 2.963 2.719 1.00 95.00 84 ARG A CA 1
ATOM 629 C C . ARG A 1 84 ? -29.359 3.349 2.198 1.00 95.00 84 ARG A C 1
ATOM 631 O O . ARG A 1 84 ? -30.137 3.926 2.951 1.00 95.00 84 ARG A O 1
ATOM 638 N N . TYR A 1 85 ? -29.652 3.064 0.931 1.00 95.12 85 TYR A N 1
ATOM 639 C CA . TYR A 1 85 ? -30.834 3.582 0.228 1.00 95.12 85 TYR A CA 1
ATOM 640 C C . TYR A 1 85 ? -31.683 2.495 -0.444 1.00 95.12 85 TYR A C 1
ATOM 642 O O . TYR A 1 85 ? -32.756 2.792 -0.961 1.00 95.12 85 TYR A O 1
ATOM 650 N N . GLY A 1 86 ? -31.224 1.242 -0.468 1.00 81.81 86 GLY A N 1
ATOM 651 C CA . GLY A 1 86 ? -31.896 0.131 -1.150 1.00 81.81 86 GLY A CA 1
ATOM 652 C C . GLY A 1 86 ? -33.050 -0.499 -0.368 1.00 81.81 86 GLY A C 1
ATOM 653 O O . GLY A 1 86 ? -33.775 -1.322 -0.925 1.00 81.81 86 GLY A O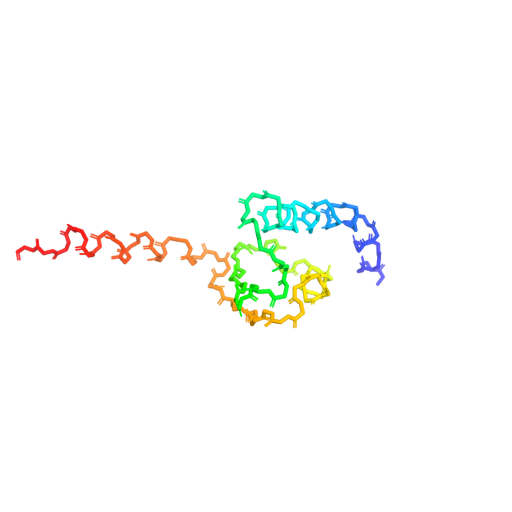 1
ATOM 654 N N . LYS A 1 87 ? -33.253 -0.122 0.900 1.00 70.94 87 LYS A N 1
ATOM 655 C CA . LYS A 1 87 ? -34.451 -0.506 1.654 1.00 70.94 87 LYS A CA 1
ATOM 656 C C . LYS A 1 87 ? -35.607 0.428 1.281 1.00 70.94 87 LYS A C 1
ATOM 658 O O . LYS A 1 87 ? -35.578 1.606 1.630 1.00 70.94 87 LYS A O 1
ATOM 663 N N . LYS A 1 88 ? -36.604 -0.115 0.581 1.00 59.75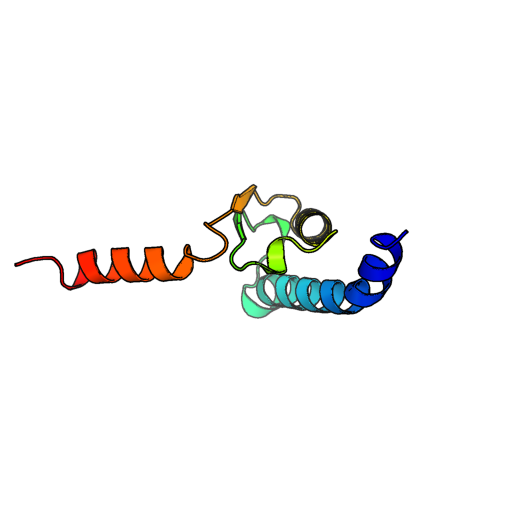 88 LYS A N 1
ATOM 664 C CA . LYS A 1 88 ? -37.994 0.343 0.694 1.00 59.75 88 LYS A CA 1
ATOM 665 C C . LYS A 1 88 ? -38.654 -0.376 1.860 1.00 59.75 88 LYS A C 1
ATOM 667 O O . LYS A 1 88 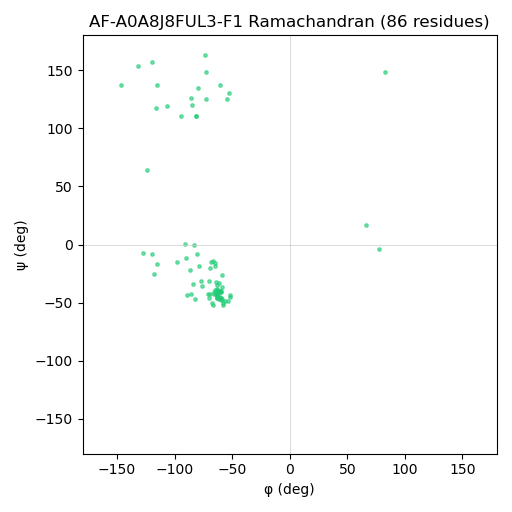? -38.346 -1.576 2.032 1.00 59.75 88 LYS A O 1
#

Foldseek 3Di:
DPLVVQCVVCVVVLVVVLVVVQCCCCVVVVDALQPAAEDEDEAPCCPRPPNVVSSCVRNVNYDYHYDDRHCSVVVVVVVVCCVVPVDD

Mean predicted aligned error: 4.64 Å

Secondary structure (DSSP, 8-state):
--HHHHHHHHHHHHHHHHHHHHHIIIIIS-S-GGG--EEEE-SGGGGSTTHHHHHHHHSTTPEEEE--TTTHHHHHHHHHHHHHH---

Nearest PDB structures (foldseek):
  5k5w-assembly1_A  TM=6.482E-01  e=9.819E-01  Chlamydomonas reinhardtii
  5b5x-assembly1_A-2  TM=5.804E-01  e=1.117E+00  Chlamydomonas reinhardtii
  5hty-assembly1_A  TM=6.669E-01  e=2.582E+00  Synechococcus elongatus PCC 7942 = FACHB-805

Radius of gyration: 16.34 Å; Cα contacts (8 Å, |Δi|>4): 72; cha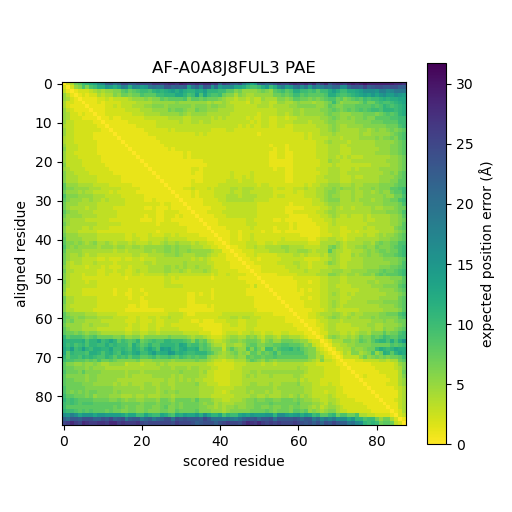ins: 1; bounding box: 52×19×41 Å

Sequence (88 aa):
VHISQLEKSINNDLDKIIKVAVEAVTKLGGINTKQVDTIFMTGGSTALPGFEERIKHFFPSSTISHGDRFSSVVTGLGLTAVERYGKK